Protein AF-A0A2R6Y5N9-F1 (afdb_monomer_lite)

pLDDT: mean 74.87, std 18.09, range [43.88, 98.38]

Sequence (99 aa):
MPKINNKILLQDLKKTNLDDNLLNNLNSVRENTNALSSFKNDVKKKFDWQKAMPPMTCNHSLVQKFREEAKSKDWKYTTLMNKILEERYGKENNNNEDD

Organism: NCBI:txid2138

Structure (mmCIF, N/CA/C/O backbone):
data_AF-A0A2R6Y5N9-F1
#
_entry.id   AF-A0A2R6Y5N9-F1
#
loop_
_atom_site.group_PDB
_atom_site.id
_atom_site.type_symbol
_atom_site.label_atom_id
_atom_site.label_alt_id
_atom_site.label_comp_id
_atom_site.label_asym_id
_atom_site.label_entity_id
_atom_site.label_seq_id
_atom_site.pdbx_PDB_ins_code
_atom_site.Cartn_x
_atom_site.Cartn_y
_atom_site.Cartn_z
_atom_site.occupancy
_atom_site.B_iso_or_equiv
_atom_site.auth_seq_id
_atom_site.auth_comp_id
_atom_site.auth_asym_id
_atom_site.auth_atom_id
_atom_site.pdbx_PDB_model_num
ATOM 1 N N . MET A 1 1 ? 40.735 -23.029 -21.271 1.00 43.88 1 MET A N 1
ATOM 2 C CA . MET A 1 1 ? 40.205 -22.513 -22.554 1.00 43.88 1 MET A CA 1
ATOM 3 C C . MET A 1 1 ? 40.927 -21.220 -22.904 1.00 43.88 1 MET A C 1
ATOM 5 O O . MET A 1 1 ? 41.032 -20.375 -22.017 1.00 43.88 1 MET A O 1
ATOM 9 N N . PRO A 1 2 ? 41.451 -21.055 -24.129 1.00 48.66 2 PRO A N 1
ATOM 10 C CA . PRO A 1 2 ? 42.060 -19.797 -24.540 1.00 48.66 2 PRO A CA 1
ATOM 11 C C . PRO A 1 2 ? 40.974 -18.724 -24.703 1.00 48.66 2 PRO A C 1
ATOM 13 O O . PRO A 1 2 ? 39.934 -18.968 -25.312 1.00 48.66 2 PRO A O 1
ATOM 16 N N . LYS A 1 3 ? 41.197 -17.542 -24.119 1.00 55.72 3 LYS A N 1
ATOM 17 C CA . LYS A 1 3 ? 40.331 -16.370 -24.300 1.00 55.72 3 LYS A CA 1
ATOM 18 C C . LYS A 1 3 ? 40.729 -15.690 -25.606 1.00 55.72 3 LYS A C 1
ATOM 20 O O . LYS A 1 3 ? 41.841 -15.179 -25.719 1.00 55.72 3 LYS A O 1
ATOM 25 N N . ILE A 1 4 ? 39.833 -15.700 -26.586 1.00 58.94 4 ILE A N 1
ATOM 26 C CA . ILE A 1 4 ? 40.021 -14.980 -27.846 1.00 58.94 4 ILE A CA 1
ATOM 27 C C . ILE A 1 4 ? 39.888 -13.483 -27.538 1.00 58.94 4 ILE A C 1
ATOM 29 O O . ILE A 1 4 ? 38.824 -13.003 -27.150 1.00 58.94 4 ILE A O 1
ATOM 33 N N . ASN A 1 5 ? 40.993 -12.745 -27.654 1.00 48.34 5 ASN A N 1
ATOM 34 C CA . ASN A 1 5 ? 41.015 -11.296 -27.477 1.00 48.34 5 ASN A CA 1
ATOM 35 C C . ASN A 1 5 ? 40.526 -10.616 -28.766 1.00 48.34 5 ASN A C 1
ATOM 37 O O . ASN A 1 5 ? 41.309 -10.362 -29.679 1.00 48.34 5 ASN A O 1
ATOM 41 N N . ASN A 1 6 ? 39.247 -10.235 -28.812 1.00 52.44 6 ASN A N 1
ATOM 42 C CA . ASN A 1 6 ? 38.620 -9.530 -29.947 1.00 52.44 6 ASN A CA 1
ATOM 43 C C . ASN A 1 6 ? 39.226 -8.144 -30.271 1.00 52.44 6 ASN A C 1
ATOM 45 O O . ASN A 1 6 ? 38.786 -7.478 -31.204 1.00 52.44 6 ASN A O 1
ATOM 49 N N . LYS A 1 7 ? 40.237 -7.685 -29.520 1.00 52.88 7 LYS A N 1
ATOM 50 C CA . LYS A 1 7 ? 40.890 -6.381 -29.715 1.00 52.88 7 LYS A CA 1
ATOM 51 C C . LYS A 1 7 ? 41.807 -6.336 -30.949 1.00 52.88 7 LYS A C 1
ATOM 53 O O . LYS A 1 7 ? 42.149 -5.244 -31.395 1.00 52.88 7 LYS A O 1
ATOM 58 N N . ILE A 1 8 ? 42.196 -7.496 -31.486 1.00 52.06 8 ILE A N 1
ATOM 59 C CA . ILE A 1 8 ? 43.144 -7.605 -32.610 1.00 52.06 8 ILE A CA 1
ATOM 60 C C . ILE A 1 8 ? 42.435 -7.475 -33.976 1.00 52.06 8 ILE A C 1
ATOM 62 O O . ILE A 1 8 ? 42.983 -6.895 -34.899 1.00 52.06 8 ILE A O 1
ATOM 66 N N . LEU A 1 9 ? 41.161 -7.856 -34.101 1.00 57.19 9 LEU A N 1
ATOM 67 C CA . LEU A 1 9 ? 40.514 -7.990 -35.419 1.00 57.19 9 LEU A CA 1
ATOM 68 C C . LEU A 1 9 ? 40.175 -6.667 -36.139 1.00 57.19 9 LEU A C 1
ATOM 70 O O . LEU A 1 9 ? 40.253 -6.599 -37.359 1.00 57.19 9 LEU A O 1
ATOM 74 N N . LEU A 1 10 ? 39.811 -5.597 -35.426 1.00 53.09 10 LEU A N 1
ATOM 75 C CA . LEU A 1 10 ? 39.326 -4.359 -36.071 1.00 53.09 10 LEU A CA 1
ATOM 76 C C . LEU A 1 10 ? 40.435 -3.474 -36.657 1.00 53.09 10 LEU A C 1
ATOM 78 O O . LEU A 1 10 ? 40.172 -2.646 -37.526 1.00 53.09 10 LEU A O 1
ATOM 82 N N . GLN A 1 11 ? 41.657 -3.609 -36.148 1.00 57.12 11 GLN A N 1
ATOM 83 C CA . GLN A 1 11 ? 42.798 -2.775 -36.539 1.00 57.12 11 GLN A CA 1
ATOM 84 C C . GLN A 1 11 ? 43.429 -3.304 -37.831 1.00 57.12 11 GLN A C 1
ATOM 86 O O . GLN A 1 11 ? 43.821 -2.524 -38.696 1.00 57.12 11 GLN A O 1
ATOM 91 N N . ASP A 1 12 ? 43.428 -4.630 -37.979 1.00 54.97 12 ASP A N 1
ATOM 92 C CA . ASP A 1 12 ? 43.996 -5.341 -39.122 1.00 54.97 12 ASP A CA 1
ATOM 93 C C . ASP A 1 12 ? 43.055 -5.335 -40.343 1.00 54.97 12 ASP A C 1
ATOM 95 O O . ASP A 1 12 ? 43.524 -5.287 -41.478 1.00 54.97 12 ASP A O 1
ATOM 99 N N . LEU A 1 13 ? 41.731 -5.266 -40.136 1.00 54.00 13 LEU A N 1
ATOM 100 C CA . LEU A 1 13 ? 40.731 -5.173 -41.216 1.00 54.00 13 LEU A CA 1
ATOM 101 C C . LEU A 1 13 ? 40.705 -3.814 -41.939 1.00 54.00 13 LEU A C 1
ATOM 103 O O . LEU A 1 13 ? 40.240 -3.733 -43.073 1.00 54.00 13 LEU A O 1
ATOM 107 N N . LYS A 1 14 ? 41.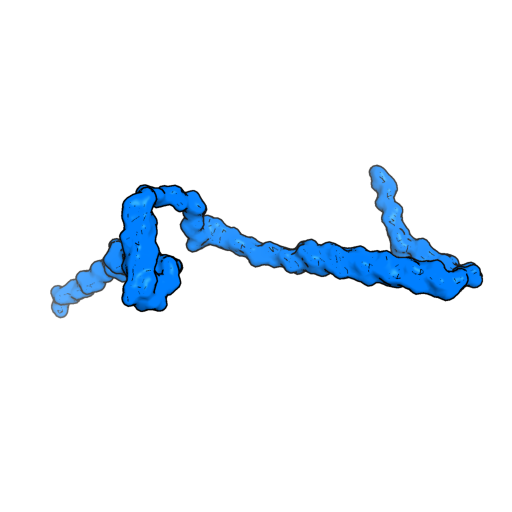226 -2.741 -41.326 1.00 54.66 14 LYS A N 1
ATOM 108 C CA . LYS A 1 14 ? 41.319 -1.410 -41.961 1.00 54.66 14 LYS A CA 1
ATOM 109 C C . LYS A 1 14 ? 42.351 -1.337 -43.095 1.00 54.66 14 LYS A C 1
ATOM 111 O O . LYS A 1 14 ? 42.408 -0.323 -43.782 1.00 54.66 14 LYS A O 1
ATOM 116 N N . LYS A 1 15 ? 43.191 -2.365 -43.270 1.00 55.81 15 LYS A N 1
ATOM 117 C CA . LYS A 1 15 ? 44.251 -2.406 -44.297 1.00 55.81 15 LYS A CA 1
ATOM 118 C C . LYS A 1 15 ? 43.842 -3.081 -45.607 1.00 55.81 15 LYS A C 1
ATOM 120 O O . LYS A 1 15 ? 44.615 -3.054 -46.558 1.00 55.81 15 LYS A O 1
ATOM 125 N N . THR A 1 16 ? 42.654 -3.665 -45.681 1.00 56.06 16 THR A N 1
ATOM 126 C CA . THR A 1 16 ? 42.103 -4.234 -46.918 1.00 56.06 16 THR A CA 1
ATOM 127 C C . THR A 1 16 ? 40.976 -3.341 -47.416 1.00 56.06 16 THR A C 1
ATOM 129 O O . THR A 1 16 ? 40.175 -2.911 -46.592 1.00 56.06 16 THR A O 1
ATOM 132 N N . ASN A 1 17 ? 40.920 -3.060 -48.726 1.00 61.03 17 ASN A N 1
ATOM 133 C CA . ASN A 1 17 ? 39.817 -2.342 -49.383 1.00 61.03 17 ASN A CA 1
ATOM 134 C C . ASN A 1 17 ? 38.489 -3.035 -49.050 1.00 61.03 17 ASN A C 1
ATOM 136 O O . ASN A 1 17 ? 38.110 -4.009 -49.696 1.00 61.03 17 ASN A O 1
ATOM 140 N N . LEU A 1 18 ? 37.841 -2.588 -47.982 1.00 60.25 18 LEU A N 1
ATOM 141 C CA . LEU A 1 18 ? 36.584 -3.125 -47.501 1.00 60.25 18 LEU A CA 1
ATOM 142 C C . LEU A 1 18 ? 35.492 -2.222 -48.062 1.00 60.25 18 LEU A C 1
ATOM 144 O O . LEU A 1 18 ? 35.538 -1.017 -47.827 1.00 60.25 18 LEU A O 1
ATOM 148 N N . ASP A 1 19 ? 34.533 -2.797 -48.788 1.00 70.00 19 ASP A N 1
ATOM 149 C CA . ASP A 1 19 ? 33.394 -2.051 -49.322 1.00 70.00 19 ASP A CA 1
ATOM 150 C C . ASP A 1 19 ? 32.703 -1.249 -48.210 1.00 70.00 19 ASP A C 1
ATOM 152 O O . ASP A 1 19 ? 32.352 -1.795 -47.157 1.00 70.00 19 ASP A O 1
ATOM 156 N N . ASP A 1 20 ? 32.453 0.039 -48.462 1.00 69.00 20 ASP A N 1
ATOM 157 C CA . ASP A 1 20 ? 31.834 0.973 -47.507 1.00 69.00 20 ASP A CA 1
ATOM 158 C C . ASP A 1 20 ? 30.500 0.447 -46.950 1.00 69.00 20 ASP A C 1
ATOM 160 O O . ASP A 1 20 ? 30.127 0.701 -45.802 1.00 69.00 20 ASP A O 1
ATOM 164 N N . ASN A 1 21 ? 29.792 -0.361 -47.743 1.00 71.44 21 ASN A N 1
ATOM 165 C CA . ASN A 1 21 ? 28.549 -1.013 -47.347 1.00 71.44 21 ASN A CA 1
ATOM 166 C C . ASN A 1 21 ? 28.764 -2.039 -46.217 1.00 71.44 21 ASN A C 1
ATOM 168 O O . ASN A 1 21 ? 27.992 -2.099 -45.258 1.00 71.44 21 ASN A O 1
ATOM 172 N N . LEU A 1 22 ? 29.857 -2.805 -46.273 1.00 71.12 22 LEU A N 1
ATOM 173 C CA . LEU A 1 22 ? 30.210 -3.779 -45.242 1.00 71.12 22 LEU A CA 1
ATOM 174 C C . LEU A 1 22 ? 30.623 -3.082 -43.938 1.00 71.12 22 LEU A C 1
ATOM 176 O O . LEU A 1 22 ? 30.235 -3.515 -42.850 1.00 71.12 22 LEU A O 1
ATOM 180 N N . LEU A 1 23 ? 31.357 -1.969 -44.045 1.00 72.50 23 LEU A N 1
ATOM 181 C CA . LEU A 1 23 ? 31.758 -1.160 -42.894 1.00 72.50 23 LEU A CA 1
ATOM 182 C C . LEU A 1 23 ? 30.538 -0.552 -42.180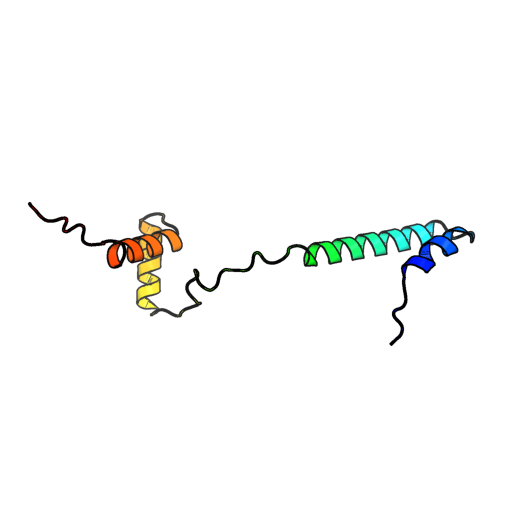 1.00 72.50 23 LEU A C 1
ATOM 184 O O . LEU A 1 23 ? 30.453 -0.589 -40.951 1.00 72.50 23 LEU A O 1
ATOM 188 N N . ASN A 1 24 ? 29.559 -0.061 -42.945 1.00 72.06 24 ASN A N 1
ATOM 189 C CA . ASN A 1 24 ? 28.312 0.487 -42.410 1.00 72.06 24 ASN A CA 1
ATOM 190 C C . ASN A 1 24 ? 27.468 -0.575 -41.692 1.00 72.06 24 ASN A C 1
ATOM 192 O O . ASN A 1 24 ? 26.970 -0.325 -40.591 1.00 72.06 24 ASN A O 1
ATOM 196 N N . ASN A 1 25 ? 27.378 -1.784 -42.250 1.00 73.44 25 ASN A N 1
ATOM 197 C CA . ASN A 1 25 ? 26.676 -2.896 -41.609 1.00 73.44 25 ASN A CA 1
ATOM 198 C C . ASN A 1 25 ? 27.357 -3.329 -40.299 1.00 73.44 25 ASN A C 1
ATOM 200 O O . ASN A 1 25 ? 26.679 -3.551 -39.295 1.00 73.44 25 ASN A O 1
ATOM 204 N N . LEU A 1 26 ? 28.693 -3.375 -40.256 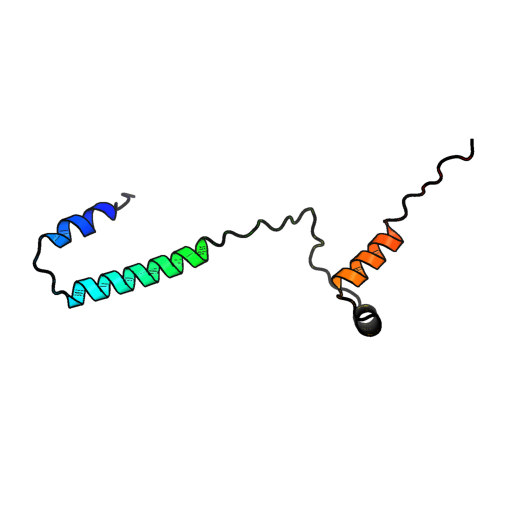1.00 75.94 26 LEU A N 1
ATOM 205 C CA . LEU A 1 26 ? 29.441 -3.684 -39.031 1.00 75.94 26 LEU A CA 1
ATOM 206 C C . LEU A 1 26 ? 29.257 -2.618 -37.944 1.00 75.94 26 LEU A C 1
ATOM 208 O O . LEU A 1 26 ? 29.095 -2.959 -36.770 1.00 75.94 26 LEU A O 1
ATOM 212 N N . ASN A 1 27 ? 29.241 -1.339 -38.324 1.00 73.56 27 ASN A N 1
ATOM 213 C CA . ASN A 1 27 ? 28.965 -0.250 -37.391 1.00 73.56 27 ASN A CA 1
ATOM 214 C C . ASN A 1 27 ? 27.533 -0.334 -36.846 1.00 73.56 27 ASN A C 1
ATOM 216 O O . ASN A 1 27 ? 27.349 -0.219 -35.639 1.00 73.56 27 ASN A O 1
ATOM 220 N N . SER A 1 28 ? 26.541 -0.636 -37.689 1.00 71.94 28 SER A N 1
ATOM 221 C CA . SER A 1 28 ? 25.150 -0.839 -37.257 1.00 71.94 28 SER A CA 1
ATOM 222 C C . SER A 1 28 ? 25.010 -1.992 -36.253 1.00 71.94 28 SER A C 1
ATOM 224 O O . SER A 1 28 ? 24.364 -1.848 -35.213 1.00 71.94 28 SER A O 1
ATOM 226 N N . VAL A 1 29 ? 25.682 -3.123 -36.499 1.00 75.31 29 VAL A N 1
ATOM 227 C CA . VAL A 1 29 ? 25.710 -4.252 -35.555 1.00 75.31 29 VAL A CA 1
ATOM 228 C C . VAL A 1 29 ? 26.373 -3.845 -34.238 1.00 75.31 29 VAL A C 1
ATOM 230 O O . VAL A 1 29 ? 25.855 -4.161 -33.166 1.00 75.31 29 VAL A O 1
ATOM 233 N N . ARG A 1 30 ? 27.481 -3.098 -34.288 1.00 68.94 30 ARG A N 1
ATOM 234 C CA . ARG A 1 30 ? 28.174 -2.607 -33.092 1.00 68.94 30 ARG A CA 1
ATOM 235 C C . ARG A 1 30 ? 27.293 -1.669 -32.263 1.00 68.94 30 ARG A C 1
ATOM 237 O O . ARG A 1 30 ? 27.179 -1.882 -31.058 1.00 68.94 30 ARG A O 1
ATOM 244 N N . GLU A 1 31 ? 26.641 -0.696 -32.893 1.00 68.88 31 GLU A N 1
ATOM 245 C CA . GLU A 1 31 ? 25.681 0.216 -32.252 1.00 68.88 31 GLU A CA 1
ATOM 246 C C . GLU A 1 31 ? 24.550 -0.566 -31.562 1.00 68.88 31 GLU A C 1
ATOM 248 O O . GLU A 1 31 ? 24.294 -0.370 -30.372 1.00 68.88 31 GLU A O 1
ATOM 253 N N . ASN A 1 32 ? 23.963 -1.553 -32.248 1.00 65.62 32 ASN A N 1
ATOM 254 C CA . ASN A 1 32 ? 22.916 -2.412 -31.685 1.00 65.62 32 ASN A CA 1
ATOM 255 C C . ASN A 1 32 ? 23.406 -3.251 -30.490 1.00 65.62 32 ASN A C 1
ATOM 257 O O . ASN A 1 32 ? 22.692 -3.408 -29.497 1.00 65.62 32 ASN A O 1
ATOM 261 N N . THR A 1 33 ? 24.637 -3.771 -30.537 1.00 63.88 33 THR A N 1
ATOM 262 C CA . THR A 1 33 ? 25.217 -4.518 -29.405 1.00 63.88 33 THR A CA 1
ATOM 263 C C . THR A 1 33 ? 25.569 -3.621 -28.218 1.00 63.88 33 THR A C 1
ATOM 265 O O . THR A 1 33 ? 25.392 -4.034 -27.070 1.00 63.88 33 THR A O 1
ATOM 268 N N . ASN A 1 34 ? 26.011 -2.386 -28.471 1.00 62.91 34 ASN A N 1
ATOM 269 C CA . ASN A 1 34 ? 26.278 -1.399 -27.429 1.00 62.91 34 ASN A CA 1
ATOM 270 C C . ASN A 1 34 ? 24.974 -0.984 -26.741 1.00 62.91 34 ASN A C 1
ATOM 272 O O . ASN A 1 34 ? 24.920 -0.995 -25.512 1.00 62.91 34 ASN A O 1
ATOM 276 N N . ALA A 1 35 ? 23.906 -0.729 -27.503 1.00 62.31 35 ALA A N 1
ATOM 277 C CA . ALA A 1 35 ? 22.577 -0.454 -26.960 1.00 62.31 35 ALA A CA 1
ATOM 278 C C . ALA A 1 35 ? 22.079 -1.603 -26.064 1.00 62.31 35 ALA A C 1
ATOM 280 O O . ALA A 1 35 ? 21.644 -1.366 -24.938 1.00 62.31 35 ALA A O 1
ATOM 281 N N . LEU A 1 36 ? 22.238 -2.860 -26.501 1.00 60.12 36 LEU A N 1
ATOM 282 C CA . LEU A 1 36 ? 21.902 -4.042 -25.697 1.00 60.12 36 LEU A CA 1
ATOM 283 C C . LEU A 1 36 ? 22.753 -4.163 -24.419 1.00 60.12 36 LEU A C 1
ATOM 285 O O . LEU A 1 36 ? 22.271 -4.645 -23.392 1.00 60.12 36 LEU A O 1
ATOM 289 N N . SER A 1 37 ? 24.017 -3.731 -24.459 1.00 59.09 37 SER A N 1
ATOM 290 C CA . SER A 1 37 ? 24.891 -3.700 -23.281 1.00 59.09 37 SER A CA 1
ATOM 291 C C . SER A 1 37 ? 24.485 -2.618 -22.271 1.00 59.09 37 SER A C 1
ATOM 293 O O . SER A 1 37 ? 24.565 -2.857 -21.066 1.00 59.09 37 SER A O 1
ATOM 295 N N . SER A 1 38 ? 23.961 -1.479 -22.736 1.00 58.31 38 SER A N 1
ATOM 296 C CA . SER A 1 38 ? 23.468 -0.393 -21.882 1.00 58.31 38 SER A CA 1
ATOM 297 C C . SER A 1 38 ? 22.263 -0.819 -21.037 1.00 58.31 38 SER A C 1
ATOM 299 O O . SER A 1 38 ? 22.226 -0.509 -19.851 1.00 58.31 38 SER A O 1
ATOM 301 N N . PHE A 1 39 ? 21.361 -1.655 -21.570 1.00 57.66 39 PHE A N 1
ATOM 302 C CA . PHE A 1 39 ? 20.259 -2.254 -20.792 1.00 57.66 39 PHE A CA 1
ATOM 303 C C . PHE A 1 39 ? 20.723 -3.200 -19.671 1.00 57.66 39 PHE A C 1
ATOM 305 O O . PHE A 1 39 ? 19.971 -3.467 -18.736 1.00 57.66 39 PHE A O 1
ATOM 312 N N . LYS A 1 40 ? 21.954 -3.729 -19.738 1.00 55.06 40 LYS A N 1
ATOM 313 C CA . LYS A 1 40 ? 22.533 -4.552 -18.660 1.00 55.06 40 LYS A CA 1
ATOM 314 C C . LYS A 1 40 ? 23.205 -3.713 -17.570 1.00 55.06 40 LYS A C 1
ATOM 316 O O . LYS A 1 40 ? 23.423 -4.230 -16.474 1.00 55.06 40 LYS A O 1
ATOM 321 N N . ASN A 1 41 ? 23.523 -2.453 -17.871 1.00 51.19 41 ASN A N 1
ATOM 322 C CA . ASN A 1 41 ? 24.245 -1.538 -16.988 1.00 51.19 41 ASN A CA 1
ATOM 323 C C . ASN A 1 41 ? 23.334 -0.590 -16.199 1.00 51.19 41 ASN A C 1
ATOM 325 O O . ASN A 1 41 ? 23.837 0.105 -15.316 1.00 51.19 41 ASN A O 1
ATOM 329 N N . ASP A 1 42 ? 22.012 -0.640 -16.399 1.00 54.06 42 ASP A N 1
ATOM 330 C CA . ASP A 1 42 ? 21.040 -0.201 -15.390 1.00 54.06 42 ASP A CA 1
ATOM 331 C C . ASP A 1 42 ? 21.035 -1.218 -14.243 1.00 54.06 42 ASP A C 1
ATOM 333 O O . ASP A 1 42 ? 20.117 -2.011 -14.012 1.00 54.06 42 ASP A O 1
ATOM 337 N N . VAL A 1 43 ? 22.170 -1.243 -13.549 1.00 58.06 43 VAL A N 1
ATOM 338 C CA . VAL A 1 43 ? 22.439 -2.040 -12.371 1.00 58.06 43 VAL A CA 1
ATOM 339 C C . VAL A 1 43 ? 21.383 -1.671 -11.346 1.00 58.06 43 VAL A C 1
ATOM 341 O O . VAL A 1 43 ? 21.453 -0.630 -10.698 1.00 58.06 43 VAL A O 1
ATOM 344 N N . LYS A 1 44 ? 20.392 -2.561 -11.230 1.00 58.84 44 LYS A N 1
ATOM 345 C CA . LYS A 1 44 ? 19.626 -2.889 -10.027 1.00 58.84 44 LYS A CA 1
ATOM 346 C C . LYS A 1 44 ? 20.135 -2.086 -8.829 1.00 58.84 44 LYS A C 1
ATOM 348 O O . LYS A 1 44 ? 21.086 -2.519 -8.172 1.00 58.84 44 LYS A O 1
ATOM 353 N N . LYS A 1 45 ? 19.499 -0.950 -8.509 1.00 60.53 45 LYS A N 1
ATOM 354 C CA . LYS A 1 45 ? 19.544 -0.431 -7.135 1.00 60.53 45 LYS A CA 1
ATOM 355 C C . LYS A 1 45 ? 19.199 -1.634 -6.271 1.00 60.53 45 LYS A C 1
ATOM 357 O O . LYS A 1 45 ? 18.095 -2.162 -6.402 1.00 60.53 45 LYS A O 1
ATOM 362 N N . LYS A 1 46 ? 20.175 -2.159 -5.522 1.00 65.00 46 LYS A N 1
ATOM 363 C CA . LYS A 1 46 ? 19.967 -3.347 -4.695 1.00 65.00 46 LYS A CA 1
ATOM 364 C C . LYS A 1 46 ? 18.810 -3.001 -3.772 1.00 65.00 46 LYS A C 1
ATOM 366 O O . LYS A 1 46 ? 18.940 -2.111 -2.938 1.00 65.00 46 LYS A O 1
ATOM 371 N N . PHE A 1 47 ? 17.663 -3.622 -4.021 1.00 67.69 47 PHE A N 1
ATOM 372 C CA . PHE A 1 47 ? 16.492 -3.445 -3.191 1.00 67.69 47 PHE A CA 1
ATOM 373 C C . PHE A 1 47 ? 16.881 -3.930 -1.800 1.00 67.69 47 PHE A C 1
ATOM 375 O O . PHE A 1 47 ? 17.330 -5.070 -1.647 1.00 67.69 47 PHE A O 1
ATOM 382 N N . ASP A 1 48 ? 16.826 -3.030 -0.824 1.00 81.00 48 ASP A N 1
ATOM 383 C CA . ASP A 1 48 ? 17.197 -3.346 0.545 1.00 81.00 48 ASP A CA 1
ATOM 384 C C . ASP A 1 48 ? 16.069 -4.169 1.169 1.00 81.00 48 ASP A C 1
ATOM 386 O O . ASP A 1 48 ? 15.146 -3.641 1.789 1.00 81.00 48 ASP A O 1
ATOM 390 N N . TRP A 1 49 ? 16.134 -5.483 0.954 1.00 80.44 49 TRP A N 1
ATOM 391 C CA . TRP A 1 49 ? 15.175 -6.441 1.493 1.00 80.44 49 TRP A CA 1
ATOM 392 C C . TRP A 1 49 ? 15.124 -6.430 3.026 1.00 80.44 49 TRP A C 1
ATOM 394 O O . TRP A 1 49 ? 14.158 -6.940 3.578 1.00 80.44 49 TRP A O 1
ATOM 404 N N . GLN A 1 50 ? 16.111 -5.840 3.719 1.00 83.00 50 GLN A N 1
ATOM 405 C CA . GLN A 1 50 ? 16.062 -5.688 5.177 1.00 83.00 50 GLN A CA 1
ATOM 406 C C . GLN A 1 50 ? 15.101 -4.574 5.611 1.00 83.00 50 GLN A C 1
ATOM 408 O O . GLN A 1 50 ? 14.560 -4.632 6.710 1.00 83.00 50 GLN A O 1
ATOM 413 N N . LYS A 1 51 ? 14.876 -3.566 4.759 1.00 83.94 51 LYS A N 1
ATOM 414 C CA . LYS A 1 51 ? 13.998 -2.415 5.045 1.00 83.94 51 LYS A CA 1
ATOM 415 C C . LYS A 1 51 ? 12.643 -2.494 4.351 1.00 83.94 51 LYS A C 1
ATOM 417 O O . LYS A 1 51 ? 11.797 -1.624 4.548 1.00 83.94 51 LYS A O 1
ATOM 422 N N . ALA A 1 52 ? 12.442 -3.502 3.513 1.00 85.12 52 ALA A N 1
ATOM 423 C CA . ALA A 1 52 ? 11.216 -3.691 2.767 1.00 85.12 52 ALA A CA 1
ATOM 424 C C . ALA A 1 52 ? 10.359 -4.793 3.381 1.00 85.12 52 ALA A C 1
ATOM 426 O O . ALA A 1 52 ? 10.855 -5.856 3.748 1.00 85.12 52 ALA A O 1
ATOM 427 N N . MET A 1 53 ? 9.046 -4.571 3.413 1.00 84.81 53 MET A N 1
ATOM 428 C CA . MET A 1 53 ? 8.119 -5.656 3.707 1.00 84.81 53 MET A CA 1
ATOM 429 C C . MET A 1 53 ? 8.151 -6.684 2.566 1.00 84.81 53 MET A C 1
ATOM 431 O O . MET A 1 53 ? 8.110 -6.290 1.393 1.00 84.81 53 MET A O 1
ATOM 435 N N . PRO A 1 54 ? 8.204 -7.992 2.872 1.00 87.19 54 PRO A N 1
ATOM 436 C CA . PRO A 1 54 ? 8.069 -9.015 1.850 1.00 87.19 54 PRO A CA 1
ATOM 437 C C . PRO A 1 54 ? 6.665 -8.960 1.223 1.00 87.19 54 PRO A C 1
ATOM 439 O O . PRO A 1 54 ? 5.719 -8.473 1.852 1.00 87.19 54 PRO A O 1
ATOM 442 N N . PRO A 1 55 ? 6.492 -9.490 0.002 1.00 90.38 55 PRO A N 1
ATOM 443 C CA . PRO A 1 55 ? 5.169 -9.683 -0.572 1.00 90.38 55 PRO A CA 1
ATOM 444 C C . PRO A 1 55 ? 4.304 -10.527 0.368 1.00 90.38 55 PRO A C 1
ATOM 446 O O . PRO A 1 55 ? 4.712 -11.608 0.792 1.00 90.38 55 PRO A O 1
ATOM 449 N N . MET A 1 56 ? 3.107 -10.040 0.683 1.00 90.81 56 MET A N 1
ATOM 450 C CA . MET A 1 56 ? 2.173 -10.720 1.576 1.00 90.81 56 MET A CA 1
ATOM 451 C C . MET A 1 56 ? 0.759 -10.700 1.017 1.00 90.81 56 MET A C 1
ATOM 453 O O . MET A 1 56 ? 0.353 -9.766 0.322 1.00 90.81 56 MET A O 1
ATOM 457 N N . THR A 1 57 ? 0.008 -11.751 1.324 1.00 94.62 57 THR A N 1
ATOM 458 C CA . THR A 1 57 ? -1.414 -11.848 1.016 1.00 94.62 57 THR A CA 1
ATOM 459 C C . THR A 1 57 ? -2.226 -11.379 2.218 1.00 94.62 57 THR A C 1
ATOM 461 O O . THR A 1 57 ? -1.912 -11.683 3.367 1.00 94.62 57 THR A O 1
ATOM 464 N N . CYS A 1 58 ? -3.288 -10.626 1.948 1.00 94.50 58 CYS A N 1
ATOM 465 C CA . CYS A 1 58 ? -4.197 -10.106 2.965 1.00 94.50 58 CYS A CA 1
ATOM 466 C C . CYS A 1 58 ? -5.616 -10.616 2.701 1.00 94.50 58 CYS A C 1
ATOM 468 O O . CYS A 1 58 ? -5.965 -10.953 1.567 1.00 94.50 58 CYS A O 1
ATOM 470 N N . ASN A 1 59 ? -6.454 -10.640 3.740 1.00 97.81 59 ASN A N 1
ATOM 471 C CA . ASN A 1 59 ? -7.860 -11.013 3.600 1.00 97.81 59 ASN A CA 1
ATOM 472 C C . ASN A 1 59 ? -8.564 -10.102 2.575 1.00 97.81 59 ASN A C 1
ATOM 474 O O . ASN A 1 59 ? -8.482 -8.876 2.669 1.00 97.81 59 ASN A O 1
ATOM 478 N N . HIS A 1 60 ? -9.289 -10.707 1.631 1.00 97.12 60 HIS A N 1
ATOM 479 C CA . HIS A 1 60 ? -9.938 -10.000 0.527 1.00 97.12 60 HIS A CA 1
ATOM 480 C C . HIS A 1 60 ? -10.873 -8.870 0.990 1.00 97.12 60 HIS A C 1
ATOM 482 O O . HIS A 1 60 ? -10.811 -7.765 0.453 1.00 97.12 60 HIS A O 1
ATOM 488 N N . SER A 1 61 ? -11.681 -9.111 2.029 1.00 98.00 61 SER A N 1
ATOM 489 C CA . SER A 1 61 ? -12.620 -8.111 2.557 1.00 98.00 61 SER A CA 1
ATOM 490 C C . SER A 1 61 ? -11.892 -6.891 3.128 1.00 98.00 61 SER A C 1
ATOM 492 O O . SER A 1 61 ? -12.313 -5.753 2.919 1.00 98.00 61 SER A O 1
ATOM 494 N N . LEU A 1 62 ? -10.759 -7.110 3.802 1.00 97.44 62 LEU A N 1
ATOM 495 C CA . LEU A 1 62 ? -9.943 -6.024 4.346 1.00 97.44 62 LEU A CA 1
ATOM 496 C C . LEU A 1 62 ? -9.253 -5.229 3.236 1.00 97.44 62 LEU A C 1
ATOM 498 O O . LEU A 1 62 ? -9.210 -4.005 3.306 1.00 97.44 62 LEU A O 1
ATOM 502 N N . VAL A 1 63 ? -8.767 -5.904 2.189 1.00 97.12 63 VAL A N 1
ATOM 503 C CA . VAL A 1 63 ? -8.161 -5.239 1.024 1.00 97.12 63 VAL A CA 1
ATOM 504 C C . VAL A 1 63 ? -9.167 -4.320 0.338 1.00 97.12 63 VAL A C 1
ATOM 506 O O . VAL A 1 63 ? -8.804 -3.213 -0.059 1.00 97.12 63 VAL A O 1
ATOM 509 N N . GLN A 1 64 ? -10.423 -4.748 0.209 1.00 98.19 64 GLN A N 1
ATOM 510 C CA . GLN A 1 64 ? -11.464 -3.915 -0.381 1.00 98.19 64 GLN A CA 1
ATOM 511 C C . GLN A 1 64 ? -11.710 -2.652 0.453 1.00 98.19 64 GLN A C 1
ATOM 513 O O . GLN A 1 64 ? -11.598 -1.550 -0.081 1.00 98.19 64 GLN A O 1
ATOM 518 N N . LYS A 1 65 ? -11.940 -2.798 1.764 1.00 98.25 65 LYS A N 1
ATOM 519 C CA . LYS A 1 65 ? -12.148 -1.656 2.670 1.00 98.25 65 LYS A CA 1
ATOM 520 C C . LYS A 1 65 ? -10.958 -0.695 2.674 1.00 98.25 65 LYS A C 1
ATOM 522 O O . LYS A 1 65 ? -11.138 0.513 2.595 1.00 98.25 65 LYS A O 1
ATOM 527 N N . PHE A 1 66 ? -9.738 -1.231 2.682 1.00 98.00 66 PHE A N 1
ATOM 528 C CA . PHE A 1 66 ? -8.513 -0.437 2.604 1.00 98.00 66 PHE A CA 1
ATOM 529 C C . PHE A 1 66 ? -8.428 0.383 1.306 1.00 98.00 66 PHE A C 1
ATOM 531 O O . PHE A 1 66 ? -8.034 1.548 1.325 1.00 98.00 66 PHE A O 1
ATOM 538 N N . ARG A 1 67 ? -8.817 -0.197 0.161 1.00 97.75 67 ARG A N 1
ATOM 539 C CA . ARG A 1 67 ? -8.847 0.519 -1.127 1.00 97.75 67 ARG A CA 1
ATOM 540 C C . ARG A 1 67 ? -9.914 1.607 -1.153 1.00 97.75 67 ARG A C 1
ATOM 542 O O . ARG A 1 67 ? -9.659 2.678 -1.699 1.00 97.75 67 ARG A O 1
ATOM 549 N N . GLU A 1 68 ? -11.088 1.329 -0.593 1.00 98.38 68 GLU A N 1
ATOM 550 C CA . GLU A 1 68 ? -12.183 2.295 -0.474 1.00 98.38 68 GLU A CA 1
ATOM 551 C C . GLU A 1 68 ? -11.780 3.480 0.410 1.00 98.38 68 GLU A C 1
ATOM 553 O O . GLU A 1 68 ? -11.980 4.626 0.013 1.00 98.38 68 GLU A O 1
ATOM 558 N N . GLU A 1 69 ? -11.128 3.220 1.546 1.00 98.12 69 GLU A N 1
ATOM 559 C CA . GLU A 1 69 ? -10.603 4.257 2.437 1.00 98.12 69 GLU A CA 1
ATOM 560 C C .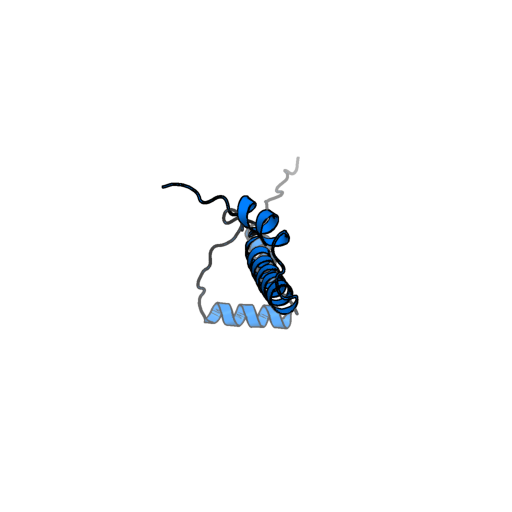 GLU A 1 69 ? -9.503 5.094 1.774 1.00 98.12 69 GLU A C 1
ATOM 562 O O . GLU A 1 69 ? -9.517 6.321 1.845 1.00 98.12 69 GLU A O 1
ATOM 567 N N . ALA A 1 70 ? -8.558 4.451 1.087 1.00 98.19 70 ALA A N 1
ATOM 568 C CA . ALA A 1 70 ? -7.521 5.174 0.361 1.00 98.19 70 ALA A CA 1
ATOM 569 C C . ALA A 1 70 ? -8.129 6.088 -0.713 1.00 98.19 70 ALA A C 1
ATOM 571 O O . ALA A 1 70 ? -7.711 7.233 -0.858 1.00 98.19 70 ALA A O 1
ATOM 572 N N . LYS A 1 71 ? -9.157 5.611 -1.427 1.00 98.06 71 LYS A N 1
ATOM 573 C CA . LYS A 1 71 ? -9.864 6.400 -2.441 1.00 98.06 71 LYS A CA 1
ATOM 574 C C . LYS A 1 71 ? -10.644 7.562 -1.828 1.00 98.06 71 LYS A C 1
ATOM 576 O O . LYS A 1 71 ? -10.603 8.655 -2.379 1.00 98.06 71 LYS A O 1
ATOM 581 N N . SER A 1 72 ? -11.350 7.348 -0.716 1.00 98.25 72 SER A N 1
ATOM 582 C CA . SER A 1 72 ? -12.144 8.406 -0.076 1.00 98.25 72 SER A CA 1
ATOM 583 C C . SER A 1 72 ? -11.276 9.534 0.481 1.00 98.25 72 SER A C 1
ATOM 585 O O . SER A 1 72 ? -11.709 10.683 0.496 1.00 98.25 72 SER A O 1
ATOM 587 N N . LYS A 1 73 ? -10.042 9.217 0.886 1.00 96.88 73 LYS A N 1
ATOM 588 C CA . LYS A 1 73 ? -9.051 10.179 1.387 1.00 96.88 73 LYS A CA 1
ATOM 589 C C . LYS A 1 73 ? -8.143 10.771 0.301 1.00 96.88 73 LYS A C 1
ATOM 591 O O . LYS A 1 73 ? -7.291 11.590 0.628 1.00 96.88 73 LYS A O 1
ATOM 596 N N . ASP A 1 74 ? -8.292 10.346 -0.956 1.00 97.00 74 ASP A N 1
ATOM 597 C CA . ASP A 1 74 ? -7.368 10.647 -2.062 1.00 97.00 74 ASP A CA 1
ATOM 598 C C . ASP A 1 74 ? -5.894 10.332 -1.719 1.00 97.00 74 ASP A C 1
ATOM 600 O O . ASP A 1 74 ? -4.954 11.076 -2.001 1.00 97.00 74 ASP A O 1
ATOM 604 N N . TRP A 1 75 ? -5.680 9.209 -1.032 1.00 97.81 75 TRP A N 1
ATOM 605 C CA . TRP A 1 75 ? -4.367 8.761 -0.585 1.00 97.81 75 TRP A CA 1
ATOM 606 C C . TRP A 1 75 ? -3.837 7.614 -1.433 1.00 97.81 75 TRP A C 1
ATOM 608 O O . TRP A 1 75 ? -4.552 6.702 -1.851 1.00 97.81 75 TRP A O 1
ATOM 618 N N . LYS A 1 76 ? -2.512 7.596 -1.602 1.00 97.94 76 LYS A N 1
ATOM 619 C CA . LYS A 1 76 ? -1.817 6.407 -2.097 1.00 97.94 76 LYS A CA 1
ATOM 620 C C . LYS A 1 76 ? -1.915 5.293 -1.056 1.00 97.94 76 LYS A C 1
ATOM 622 O O . LYS A 1 76 ? -1.844 5.542 0.146 1.00 97.94 76 LYS A O 1
ATOM 627 N N . TYR A 1 77 ? -1.969 4.047 -1.520 1.00 96.62 77 TYR A N 1
ATOM 628 C CA . TYR A 1 77 ? -1.971 2.869 -0.646 1.00 96.62 77 TYR A CA 1
ATOM 629 C C . TYR A 1 77 ? -0.772 2.844 0.308 1.00 96.62 77 TYR A C 1
ATOM 631 O O . TYR A 1 77 ? -0.923 2.539 1.485 1.00 96.62 77 TYR A O 1
ATOM 639 N N . THR A 1 78 ? 0.412 3.230 -0.166 1.00 95.38 78 THR A N 1
ATOM 640 C CA . THR A 1 78 ? 1.610 3.329 0.677 1.00 95.38 78 THR A CA 1
ATOM 641 C C . THR A 1 78 ? 1.460 4.380 1.773 1.00 95.38 78 THR A C 1
ATOM 643 O O . THR A 1 78 ? 1.864 4.137 2.902 1.00 95.38 78 THR A O 1
ATOM 646 N N . THR A 1 79 ? 0.834 5.520 1.472 1.00 97.56 79 THR A N 1
ATOM 647 C CA . THR A 1 79 ? 0.559 6.573 2.456 1.00 97.56 79 THR A CA 1
ATOM 648 C C . THR A 1 79 ? -0.387 6.077 3.543 1.00 97.56 79 THR A C 1
ATOM 650 O O . THR A 1 79 ? -0.084 6.237 4.722 1.00 97.56 79 THR A O 1
ATOM 653 N N . LEU A 1 80 ? -1.495 5.430 3.161 1.00 97.81 80 LEU A N 1
ATOM 654 C CA . LEU A 1 80 ? -2.446 4.880 4.128 1.00 97.81 80 LEU A CA 1
ATOM 655 C C . LEU A 1 80 ? -1.802 3.783 4.987 1.00 97.81 80 LEU A C 1
ATOM 657 O O . LEU A 1 80 ? -1.949 3.799 6.205 1.00 9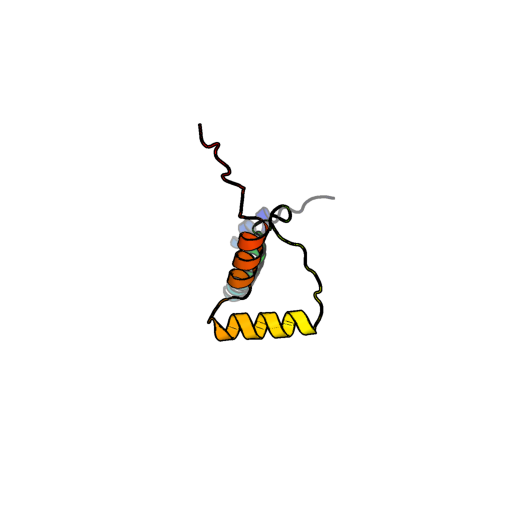7.81 80 LEU A O 1
ATOM 661 N N . MET A 1 81 ? -1.034 2.874 4.377 1.00 96.19 81 MET A N 1
ATOM 662 C CA . MET A 1 81 ? -0.314 1.836 5.118 1.00 96.19 81 MET A CA 1
ATOM 663 C C . MET A 1 81 ? 0.686 2.442 6.109 1.00 96.19 81 MET A C 1
ATOM 665 O O . MET A 1 81 ? 0.708 2.043 7.268 1.00 96.19 81 MET A O 1
ATOM 669 N N . ASN A 1 82 ? 1.467 3.442 5.692 1.00 95.69 82 ASN A N 1
ATOM 670 C CA . ASN A 1 82 ? 2.408 4.121 6.582 1.00 95.69 82 ASN A CA 1
ATOM 671 C C . ASN A 1 82 ? 1.693 4.786 7.760 1.00 95.69 82 ASN A C 1
ATOM 673 O O . ASN A 1 82 ? 2.175 4.675 8.880 1.00 95.69 82 ASN A O 1
ATOM 677 N N . LYS A 1 83 ? 0.532 5.417 7.533 1.00 96.56 83 LYS A N 1
ATOM 678 C CA . LYS A 1 83 ? -0.266 6.010 8.614 1.00 96.56 83 LYS A CA 1
ATOM 679 C C . LYS A 1 83 ? -0.763 4.967 9.609 1.00 96.56 83 LYS A C 1
ATOM 681 O O . LYS A 1 83 ? -0.593 5.158 10.803 1.00 96.56 83 LYS A O 1
ATOM 686 N N . ILE A 1 84 ? -1.276 3.834 9.131 1.00 95.31 84 ILE A N 1
ATOM 687 C CA . ILE A 1 84 ? -1.703 2.722 9.997 1.00 95.31 84 ILE A CA 1
ATOM 688 C C . ILE A 1 84 ? -0.525 2.176 10.823 1.00 95.31 84 ILE A C 1
ATOM 690 O O . ILE A 1 84 ? -0.675 1.889 12.012 1.00 95.31 84 ILE A O 1
ATOM 694 N N . LEU A 1 85 ? 0.651 2.020 10.205 1.00 93.88 85 LEU A N 1
ATOM 695 C CA . LEU A 1 85 ? 1.854 1.546 10.893 1.00 93.88 85 LEU A CA 1
ATOM 696 C C . LEU A 1 85 ? 2.359 2.566 11.924 1.00 93.88 85 LEU A C 1
ATOM 698 O O . LEU A 1 85 ? 2.695 2.177 13.037 1.00 93.88 85 LEU A O 1
ATOM 702 N N . GLU A 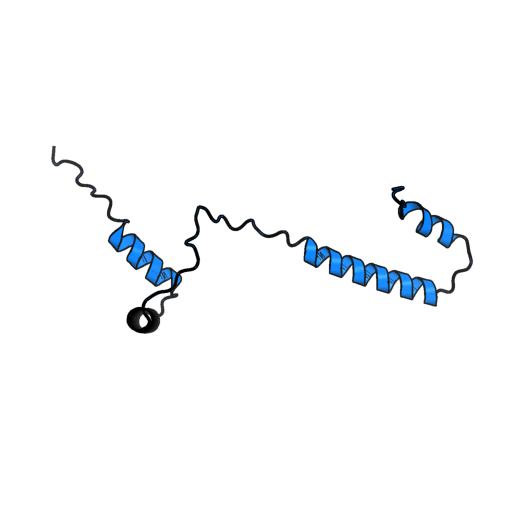1 86 ? 2.367 3.855 11.587 1.00 94.81 86 GLU A N 1
ATOM 703 C CA . GLU A 1 86 ? 2.740 4.956 12.484 1.00 94.81 86 GLU A CA 1
ATOM 704 C C . GLU A 1 86 ? 1.771 5.065 13.672 1.00 94.81 86 GLU A C 1
ATOM 706 O O . GLU A 1 86 ? 2.197 5.186 14.815 1.00 94.81 86 GLU A O 1
ATOM 711 N N . GLU A 1 87 ? 0.467 4.925 13.444 1.00 93.62 87 GLU A N 1
ATOM 712 C CA . GLU A 1 87 ? -0.530 4.932 14.518 1.00 93.62 87 GLU A CA 1
ATOM 713 C C . GLU A 1 87 ? -0.361 3.759 15.492 1.00 93.62 87 GLU A C 1
ATOM 715 O O . GLU A 1 87 ? -0.608 3.915 16.691 1.00 93.62 87 GLU A O 1
ATOM 720 N N . ARG A 1 88 ? 0.048 2.589 14.982 1.00 92.50 88 ARG A N 1
ATOM 721 C CA . ARG A 1 88 ? 0.192 1.356 15.768 1.00 92.50 88 ARG A CA 1
ATOM 722 C C . ARG A 1 88 ? 1.544 1.233 16.469 1.00 92.50 88 ARG A C 1
ATOM 724 O O . ARG A 1 88 ? 1.585 0.732 17.587 1.00 92.50 88 ARG A O 1
ATOM 731 N N . TYR A 1 89 ? 2.623 1.628 15.803 1.00 91.00 89 TYR A N 1
ATOM 732 C CA . TYR A 1 89 ? 4.000 1.399 16.253 1.00 91.00 89 TYR A CA 1
ATOM 733 C C . TYR A 1 89 ? 4.799 2.688 16.465 1.00 91.00 89 TYR A C 1
ATOM 735 O O . TYR A 1 89 ? 5.844 2.644 17.097 1.00 91.00 89 TYR A O 1
ATOM 743 N N . GLY A 1 90 ? 4.338 3.825 15.938 1.00 82.81 90 GLY A N 1
ATOM 744 C CA . GLY A 1 90 ? 5.020 5.121 16.040 1.00 82.81 90 GLY A CA 1
ATOM 745 C C . GLY A 1 90 ? 4.690 5.909 17.307 1.00 82.81 90 GLY A C 1
ATOM 746 O O . GLY A 1 90 ? 5.294 6.949 17.553 1.00 82.81 90 GLY A O 1
ATOM 747 N N . LYS A 1 91 ? 3.754 5.429 18.133 1.00 73.44 91 LYS A N 1
ATOM 748 C CA . LYS A 1 91 ? 3.539 5.958 19.483 1.00 73.44 91 LYS A CA 1
ATOM 749 C C . LYS A 1 91 ? 4.541 5.315 20.434 1.00 73.44 91 LYS A C 1
ATOM 751 O O . LYS A 1 91 ? 4.201 4.390 21.167 1.00 73.44 91 LYS A O 1
ATOM 756 N N . GLU A 1 92 ? 5.777 5.798 20.419 1.00 62.81 92 GLU A N 1
ATOM 757 C CA . GLU A 1 92 ? 6.618 5.650 21.602 1.00 62.81 92 GLU A CA 1
ATOM 758 C C . GLU A 1 92 ? 5.965 6.467 22.723 1.00 62.81 92 GLU A C 1
ATOM 760 O O . GLU A 1 92 ? 5.653 7.648 22.554 1.00 62.81 92 GLU A O 1
ATOM 765 N N . ASN A 1 93 ? 5.671 5.802 23.841 1.00 56.31 93 ASN A N 1
ATOM 766 C CA . ASN A 1 93 ? 5.262 6.448 25.079 1.00 56.31 93 ASN A CA 1
ATOM 767 C C . ASN A 1 93 ? 6.351 7.452 25.481 1.00 56.31 93 ASN A C 1
ATOM 769 O O . ASN A 1 93 ? 7.267 7.103 26.220 1.00 56.31 93 ASN A O 1
ATOM 773 N N . ASN A 1 94 ? 6.201 8.716 25.089 1.00 55.16 94 ASN A N 1
ATOM 774 C CA . ASN A 1 94 ? 6.729 9.835 25.862 1.00 55.16 94 ASN A CA 1
ATOM 775 C C . ASN A 1 94 ? 5.891 9.968 27.145 1.00 55.16 94 ASN A C 1
ATOM 777 O O . ASN A 1 94 ? 5.267 10.994 27.391 1.00 55.16 94 ASN A O 1
ATOM 781 N N . ASN A 1 95 ? 5.878 8.919 27.973 1.00 51.75 95 ASN A N 1
ATOM 782 C CA . ASN A 1 95 ? 5.709 9.092 29.408 1.00 51.75 95 ASN A CA 1
ATOM 783 C C . ASN A 1 95 ? 7.060 9.601 29.915 1.00 51.75 95 ASN A C 1
ATOM 785 O O . ASN A 1 95 ? 7.807 8.861 30.548 1.00 51.75 95 ASN A O 1
ATOM 789 N N . ASN A 1 96 ? 7.414 10.828 29.527 1.00 50.72 96 ASN A N 1
ATOM 790 C CA . ASN A 1 96 ? 8.475 11.538 30.207 1.00 50.72 96 ASN A CA 1
ATOM 791 C C . ASN A 1 96 ? 7.863 11.949 31.543 1.00 50.72 96 ASN A C 1
ATOM 793 O O . ASN A 1 96 ? 6.879 12.687 31.577 1.00 50.72 96 ASN A O 1
ATOM 797 N N . GLU A 1 97 ? 8.384 11.303 32.574 1.00 47.94 97 GLU A N 1
ATOM 798 C CA . GLU A 1 97 ? 8.105 11.445 33.993 1.00 47.94 97 GLU A CA 1
ATOM 799 C C . GLU A 1 97 ? 7.767 12.899 34.367 1.00 47.94 97 GLU A C 1
ATOM 801 O O . GLU A 1 97 ? 8.525 13.820 34.066 1.00 47.94 97 GLU A O 1
ATOM 806 N N . ASP A 1 98 ? 6.596 13.082 34.984 1.00 50.00 98 ASP A N 1
ATOM 807 C CA . ASP A 1 98 ? 6.295 14.237 35.834 1.00 50.00 98 ASP A CA 1
ATOM 808 C C . ASP A 1 98 ? 7.264 14.128 37.033 1.00 50.00 98 ASP A C 1
ATOM 810 O O . ASP A 1 98 ? 7.053 13.285 37.912 1.00 50.00 98 ASP A O 1
ATOM 814 N N . ASP A 1 99 ? 8.361 14.891 37.000 1.00 56.28 99 ASP A N 1
ATOM 815 C CA . ASP A 1 99 ? 9.241 15.188 38.146 1.00 56.28 99 ASP A CA 1
ATOM 816 C C . ASP A 1 99 ? 8.925 16.600 38.666 1.00 56.28 99 ASP A C 1
ATOM 818 O O . ASP A 1 99 ? 8.958 17.552 37.845 1.00 56.28 99 ASP A O 1
#

Foldseek 3Di:
DDDDDPPPPPVVVVPDPDPPVVVVVVVVVVVVVVVVVVVVVVPPPPPPPVPDDDDDDDDPVVVVVLVVVCVVVVHDSVRSVVVVCCVVPVPDPPPVDPD

Radius of gyration: 29.57 Å; chains: 1; bounding box: 57×38×88 Å

Secondary structure (DSSP, 8-state):
-----TTSHHHHGGGS---HHHHHHHHHHHHHHHHHHHHHHS------TTTSPPP----HHHHHHHHHHHHHTT--HHHHHHHHHHHHHS---------